Protein AF-A0A1E7G3F2-F1 (afdb_monomer_lite)

Structure (mmCIF, N/CA/C/O backbone):
data_AF-A0A1E7G3F2-F1
#
_entry.id   AF-A0A1E7G3F2-F1
#
loop_
_atom_site.group_PDB
_atom_site.id
_atom_site.type_symbol
_atom_site.label_atom_id
_atom_site.label_alt_id
_atom_site.label_comp_id
_atom_site.label_asym_id
_atom_site.label_entity_id
_atom_site.label_seq_id
_atom_site.pdbx_PDB_ins_code
_atom_site.Cartn_x
_atom_site.Cartn_y
_atom_site.Cartn_z
_atom_site.occupancy
_atom_site.B_iso_or_equiv
_atom_site.auth_seq_id
_atom_site.auth_comp_id
_atom_site.auth_asym_id
_atom_site.auth_atom_id
_atom_site.pdbx_PDB_model_num
ATOM 1 N N . MET A 1 1 ? 0.436 -23.074 12.943 1.00 41.31 1 MET A N 1
ATOM 2 C CA . MET A 1 1 ? 0.448 -21.736 12.313 1.00 41.31 1 MET A CA 1
ATOM 3 C C . MET A 1 1 ? 1.684 -21.667 11.440 1.00 41.31 1 MET A C 1
ATOM 5 O O . MET A 1 1 ? 2.758 -21.929 11.958 1.00 41.31 1 MET A O 1
ATOM 9 N N . ASN A 1 2 ? 1.553 -21.394 10.142 1.00 43.66 2 ASN A N 1
ATOM 10 C CA . ASN A 1 2 ? 2.732 -21.138 9.316 1.00 43.66 2 ASN A CA 1
ATOM 11 C C . ASN A 1 2 ? 3.253 -19.748 9.693 1.00 43.66 2 ASN A C 1
ATOM 13 O O . ASN A 1 2 ? 2.518 -18.775 9.559 1.00 43.66 2 ASN A O 1
ATOM 17 N N . GLU A 1 3 ? 4.494 -19.652 10.166 1.00 54.22 3 GLU A N 1
ATOM 18 C CA . GLU A 1 3 ? 5.109 -18.419 10.697 1.00 54.22 3 GLU A CA 1
ATOM 19 C C . GLU A 1 3 ? 5.237 -17.263 9.679 1.00 54.22 3 GLU A C 1
ATOM 21 O O . GLU A 1 3 ? 5.718 -16.189 10.027 1.00 54.22 3 GLU A O 1
ATOM 26 N N . ASN A 1 4 ? 4.783 -17.452 8.434 1.00 62.03 4 ASN A N 1
ATOM 27 C CA . ASN A 1 4 ? 4.992 -16.533 7.313 1.00 62.03 4 ASN A CA 1
ATOM 28 C C . ASN A 1 4 ? 3.704 -15.924 6.727 1.00 62.03 4 ASN A C 1
ATOM 30 O O . ASN A 1 4 ? 3.779 -15.217 5.722 1.00 62.03 4 ASN A O 1
ATOM 34 N N . ASN A 1 5 ? 2.528 -16.196 7.303 1.00 73.75 5 ASN A N 1
ATOM 35 C CA . ASN A 1 5 ? 1.274 -15.620 6.813 1.00 73.75 5 ASN A CA 1
ATOM 36 C C . ASN A 1 5 ? 0.976 -14.273 7.490 1.00 73.75 5 ASN A C 1
ATOM 38 O O . ASN A 1 5 ? 0.958 -14.183 8.714 1.00 73.75 5 ASN A O 1
ATOM 42 N N . ILE A 1 6 ? 0.687 -13.250 6.677 1.00 80.69 6 ILE A N 1
ATOM 43 C CA . ILE A 1 6 ? 0.308 -11.899 7.135 1.00 80.69 6 ILE A CA 1
ATOM 44 C C . ILE A 1 6 ? -1.101 -11.898 7.760 1.00 80.69 6 ILE A C 1
ATOM 46 O O . ILE A 1 6 ? -1.380 -11.123 8.669 1.00 80.69 6 ILE A O 1
ATOM 50 N N . THR A 1 7 ? -1.985 -12.779 7.281 1.00 86.19 7 THR A N 1
ATOM 51 C CA . THR A 1 7 ? -3.362 -12.958 7.760 1.00 86.19 7 THR A CA 1
ATOM 52 C C . THR A 1 7 ? -3.763 -14.434 7.688 1.00 86.19 7 THR A C 1
ATOM 54 O O . THR A 1 7 ? -3.192 -15.199 6.905 1.00 86.19 7 THR A O 1
ATOM 57 N N . ASN A 1 8 ? -4.744 -14.836 8.498 1.00 85.44 8 ASN A N 1
ATOM 58 C CA . ASN A 1 8 ? -5.336 -16.179 8.479 1.00 85.44 8 ASN A CA 1
ATOM 59 C C . ASN A 1 8 ? -6.693 -16.226 7.754 1.00 85.44 8 ASN A C 1
ATOM 61 O O . ASN A 1 8 ? -7.338 -17.273 7.734 1.00 85.44 8 ASN A O 1
ATOM 65 N N . HIS A 1 9 ? -7.128 -15.106 7.176 1.00 89.88 9 HIS A N 1
ATOM 66 C CA . HIS A 1 9 ? -8.398 -15.001 6.473 1.00 89.88 9 HIS A CA 1
ATOM 67 C C . HIS A 1 9 ? -8.357 -15.672 5.097 1.00 89.88 9 HIS A C 1
ATOM 69 O O . HIS A 1 9 ? -7.406 -15.508 4.3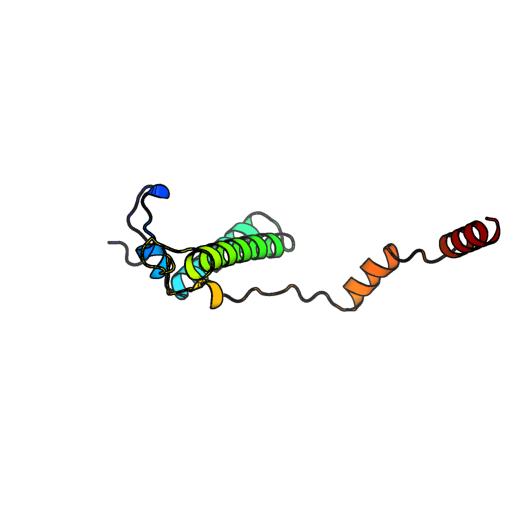31 1.00 89.88 9 HIS A O 1
ATOM 75 N N . ALA A 1 10 ? -9.410 -16.428 4.774 1.00 87.12 10 ALA A N 1
ATOM 76 C CA . ALA A 1 10 ? -9.531 -17.115 3.486 1.00 87.12 10 ALA A CA 1
ATOM 77 C C . ALA A 1 10 ? -10.020 -16.169 2.377 1.00 87.12 10 ALA A C 1
ATOM 79 O O . ALA A 1 10 ? -9.726 -16.377 1.199 1.00 87.12 10 ALA A O 1
ATOM 80 N N . SER A 1 11 ? -10.763 -15.125 2.753 1.00 91.44 11 SER A N 1
ATOM 81 C CA . SER A 1 11 ? -11.326 -14.132 1.842 1.00 91.44 11 SER A CA 1
ATOM 82 C C . SER A 1 11 ? -10.698 -12.760 2.063 1.00 91.44 11 SER A C 1
ATOM 84 O O . SER A 1 11 ? -10.541 -12.306 3.192 1.00 91.44 11 SER A O 1
ATOM 86 N N . ILE A 1 12 ? -10.423 -12.045 0.967 1.00 89.19 12 ILE A N 1
ATOM 87 C CA . ILE A 1 12 ? -9.863 -10.681 1.000 1.00 89.19 12 ILE A CA 1
ATOM 88 C C . ILE A 1 12 ? -10.758 -9.722 1.798 1.00 89.19 12 ILE A C 1
ATOM 90 O O . ILE A 1 12 ? -10.256 -8.810 2.444 1.00 89.19 12 ILE A O 1
ATOM 94 N N . LYS A 1 13 ? -12.081 -9.930 1.778 1.00 91.81 13 LYS A N 1
ATOM 95 C CA . LYS A 1 13 ? -13.048 -9.064 2.475 1.00 91.81 13 LYS A CA 1
ATOM 96 C C . LYS A 1 13 ? -12.974 -9.166 3.997 1.00 91.81 13 LYS A C 1
ATOM 98 O O . LYS A 1 13 ? -13.511 -8.304 4.678 1.00 91.81 13 LYS A O 1
ATOM 103 N N . GLU A 1 14 ? -12.370 -10.230 4.510 1.00 93.19 14 GLU A N 1
ATOM 104 C CA . GLU A 1 14 ? -12.243 -10.460 5.948 1.00 93.19 14 GLU A CA 1
ATOM 105 C C . GLU A 1 14 ? -10.968 -9.827 6.519 1.00 93.19 14 GLU A C 1
ATOM 107 O O . GLU A 1 14 ? -10.837 -9.733 7.733 1.00 93.19 14 GLU A O 1
ATOM 112 N N . ILE A 1 15 ? -10.046 -9.372 5.660 1.00 92.00 15 ILE A N 1
ATOM 113 C CA . ILE A 1 15 ? -8.810 -8.718 6.092 1.00 92.00 15 ILE A CA 1
ATOM 114 C C . ILE A 1 15 ? -9.161 -7.415 6.804 1.00 92.00 15 ILE A C 1
ATOM 116 O O . ILE A 1 15 ? -9.795 -6.520 6.239 1.00 92.00 15 ILE A O 1
ATOM 120 N N . THR A 1 16 ? -8.707 -7.295 8.044 1.00 94.19 16 THR A N 1
ATOM 121 C CA . THR A 1 16 ? -8.991 -6.135 8.884 1.00 94.19 16 THR A CA 1
ATOM 122 C C . THR A 1 16 ? -7.991 -5.001 8.650 1.00 94.19 16 THR A C 1
ATOM 124 O O . THR A 1 16 ? -6.825 -5.217 8.304 1.00 94.19 16 THR A O 1
ATOM 127 N N . LEU A 1 17 ? -8.412 -3.763 8.936 1.00 93.75 17 LEU A N 1
ATOM 128 C CA . LEU A 1 17 ? -7.513 -2.601 8.935 1.00 93.75 17 LEU A CA 1
ATOM 129 C C . LEU A 1 17 ? -6.340 -2.786 9.905 1.00 93.75 17 LEU A C 1
ATOM 131 O O . LEU A 1 17 ? -5.227 -2.343 9.626 1.00 93.75 17 LEU A O 1
ATOM 135 N N . LYS A 1 18 ? -6.557 -3.495 11.022 1.00 92.81 18 L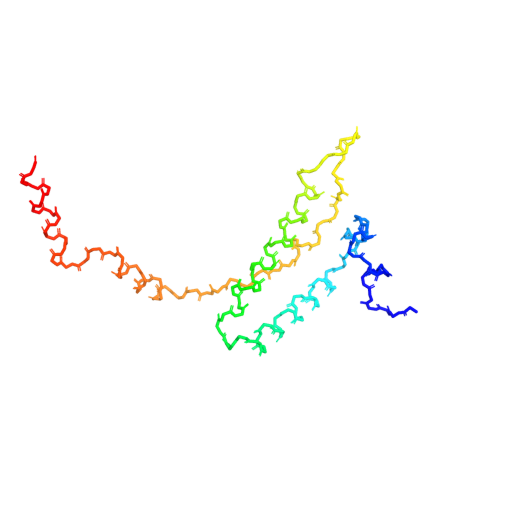YS A N 1
ATOM 136 C CA . LYS A 1 18 ? -5.507 -3.731 12.012 1.00 92.81 18 LYS A CA 1
ATOM 137 C C . LYS A 1 18 ? -4.414 -4.661 11.495 1.00 92.81 18 LYS A C 1
ATOM 139 O O . LYS A 1 18 ? -3.237 -4.435 11.773 1.00 92.81 18 LYS A O 1
ATOM 144 N N . GLU A 1 19 ? -4.777 -5.685 10.730 1.00 93.31 19 GLU A N 1
ATOM 145 C CA . GLU A 1 19 ? -3.802 -6.547 10.058 1.00 93.31 19 GLU A CA 1
ATOM 146 C C . GLU A 1 19 ? -3.008 -5.764 9.011 1.00 93.31 19 GLU A C 1
ATOM 148 O O . GLU A 1 19 ? -1.780 -5.850 9.000 1.00 93.31 19 GLU A O 1
ATOM 153 N N . MET A 1 20 ? -3.676 -4.928 8.204 1.00 92.62 20 MET A N 1
ATOM 154 C CA . MET A 1 20 ? -3.001 -4.047 7.241 1.00 92.62 20 MET A CA 1
ATOM 155 C C . MET A 1 20 ? -2.028 -3.077 7.926 1.00 92.62 20 MET A C 1
ATOM 157 O O . MET A 1 20 ? -0.901 -2.886 7.469 1.00 92.62 20 MET A O 1
ATOM 161 N N . GLU A 1 21 ? -2.422 -2.498 9.057 1.00 94.88 21 GLU A N 1
ATOM 162 C CA . GLU A 1 21 ? -1.575 -1.597 9.838 1.00 94.88 21 GLU A CA 1
ATOM 163 C C . GLU A 1 21 ? -0.346 -2.291 10.435 1.00 94.88 21 GLU A C 1
ATOM 165 O O . GLU A 1 21 ? 0.729 -1.689 10.537 1.00 94.88 21 GLU A O 1
ATOM 170 N N . ASN A 1 22 ? -0.475 -3.569 10.787 1.00 94.44 22 ASN A N 1
ATOM 171 C CA . ASN A 1 22 ? 0.588 -4.352 11.406 1.00 94.44 22 ASN A CA 1
ATOM 172 C C . ASN A 1 22 ? 1.550 -5.007 10.404 1.00 94.44 22 ASN A C 1
ATOM 174 O O . ASN A 1 22 ? 2.575 -5.543 10.837 1.00 94.44 22 ASN A O 1
ATOM 178 N N . VAL A 1 23 ? 1.297 -4.902 9.091 1.00 94.06 23 VAL A N 1
ATOM 179 C CA . VAL A 1 23 ? 2.202 -5.406 8.041 1.00 94.06 23 VAL A CA 1
ATOM 180 C C . VAL A 1 23 ? 3.621 -4.888 8.265 1.00 94.06 23 VAL A C 1
ATOM 182 O O . VAL A 1 23 ? 3.904 -3.683 8.251 1.00 94.06 23 VAL A O 1
ATOM 185 N N . LYS A 1 24 ? 4.569 -5.793 8.465 1.00 93.31 24 LYS A N 1
ATOM 186 C CA . LYS A 1 24 ? 5.973 -5.464 8.691 1.00 93.31 24 LYS A CA 1
ATOM 187 C C . LYS A 1 24 ? 6.641 -5.116 7.369 1.00 93.31 24 LYS A C 1
ATOM 189 O O . LYS A 1 24 ? 6.309 -5.626 6.304 1.00 93.31 24 LYS A O 1
ATOM 194 N N . LYS A 1 25 ? 7.680 -4.284 7.455 1.00 91.44 25 LYS A N 1
ATOM 195 C CA . LYS A 1 25 ? 8.490 -3.900 6.291 1.00 91.44 25 LYS A CA 1
ATOM 196 C C . LYS A 1 25 ? 9.000 -5.129 5.523 1.00 91.44 25 LYS A C 1
ATOM 198 O O . LYS A 1 25 ? 8.863 -5.171 4.308 1.00 91.44 25 LYS A O 1
ATOM 203 N N . ARG A 1 26 ? 9.502 -6.143 6.243 1.00 89.75 26 ARG A N 1
ATOM 204 C CA . ARG A 1 26 ? 10.009 -7.397 5.657 1.00 89.75 26 ARG A CA 1
ATOM 205 C C . ARG A 1 26 ? 8.962 -8.142 4.827 1.00 89.75 26 ARG A C 1
ATOM 207 O O . ARG A 1 26 ? 9.304 -8.685 3.788 1.00 89.75 26 ARG A O 1
ATOM 214 N N . GLU A 1 27 ? 7.705 -8.154 5.263 1.00 91.44 27 GLU A N 1
ATOM 215 C CA . GLU A 1 27 ? 6.615 -8.845 4.560 1.00 91.44 27 GLU A CA 1
ATOM 216 C C . GLU A 1 27 ? 6.280 -8.128 3.251 1.00 91.44 27 GLU A C 1
ATOM 218 O O . GLU A 1 27 ? 6.146 -8.754 2.200 1.00 91.44 27 GLU A O 1
ATOM 223 N N . LEU A 1 28 ? 6.243 -6.794 3.289 1.00 91.81 28 LEU A N 1
ATOM 224 C CA . LEU A 1 28 ? 6.014 -5.990 2.096 1.00 91.81 28 LEU A CA 1
ATOM 225 C C . LEU A 1 28 ? 7.200 -6.050 1.115 1.00 91.81 28 LEU A C 1
ATOM 227 O O . LEU A 1 28 ? 6.998 -6.098 -0.096 1.00 91.81 28 LEU A O 1
ATOM 231 N N . GLU A 1 29 ? 8.438 -6.099 1.615 1.00 89.19 29 GLU A N 1
ATOM 232 C CA . GLU A 1 29 ? 9.638 -6.325 0.797 1.00 89.19 29 GLU A CA 1
ATOM 233 C C . GLU A 1 29 ? 9.642 -7.718 0.153 1.00 89.19 29 GLU A C 1
ATOM 235 O O . GLU A 1 29 ? 9.960 -7.837 -1.033 1.00 89.19 29 GLU A O 1
ATOM 240 N N . ALA A 1 30 ? 9.234 -8.754 0.893 1.00 88.75 30 ALA A N 1
ATOM 241 C CA . ALA A 1 30 ? 9.087 -10.108 0.368 1.00 88.75 30 ALA A CA 1
ATOM 242 C C . ALA A 1 30 ? 8.032 -10.170 -0.747 1.00 88.75 30 ALA A C 1
ATOM 244 O O . ALA A 1 30 ? 8.285 -10.765 -1.795 1.00 88.75 30 ALA A O 1
ATOM 245 N N . PHE A 1 31 ? 6.894 -9.487 -0.576 1.00 90.94 31 PHE A N 1
ATOM 246 C CA . PHE A 1 31 ? 5.883 -9.352 -1.626 1.00 90.94 31 PHE A CA 1
ATOM 247 C C . PHE A 1 31 ? 6.443 -8.667 -2.882 1.00 90.94 31 PHE A C 1
ATOM 249 O O . PHE A 1 31 ? 6.277 -9.173 -3.991 1.00 90.94 31 PHE A O 1
ATOM 256 N N . VAL A 1 32 ? 7.158 -7.547 -2.729 1.00 89.56 32 VAL A N 1
ATOM 257 C CA . VAL A 1 32 ? 7.772 -6.831 -3.863 1.00 89.56 32 VAL A CA 1
ATOM 258 C C . VAL A 1 32 ? 8.797 -7.704 -4.599 1.00 89.56 32 VAL A C 1
ATOM 260 O O . VAL A 1 32 ? 8.868 -7.656 -5.829 1.00 89.56 32 VAL A O 1
ATOM 263 N N . LEU A 1 33 ? 9.584 -8.506 -3.875 1.00 86.38 33 LEU A N 1
ATOM 264 C CA . LEU A 1 33 ? 10.524 -9.457 -4.470 1.00 86.38 33 LEU A CA 1
ATOM 265 C C . LEU A 1 33 ? 9.796 -10.571 -5.233 1.00 86.38 33 LEU A C 1
ATOM 267 O O . LEU A 1 33 ? 10.146 -10.850 -6.378 1.00 86.38 33 LEU A O 1
ATOM 271 N N . HIS A 1 34 ? 8.765 -11.167 -4.634 1.00 87.88 34 HIS A N 1
ATOM 272 C CA . HIS A 1 34 ? 7.934 -12.177 -5.287 1.00 87.88 34 HIS A CA 1
ATOM 273 C C . HIS A 1 34 ? 7.323 -11.645 -6.592 1.00 87.88 34 HIS A C 1
ATOM 275 O O . HIS A 1 34 ? 7.427 -12.279 -7.642 1.00 87.88 34 HIS A O 1
ATOM 281 N N . GLU A 1 35 ? 6.746 -10.442 -6.554 1.00 88.94 35 GLU A N 1
ATOM 282 C CA . GLU A 1 35 ? 6.149 -9.803 -7.726 1.00 88.94 35 GLU A CA 1
ATOM 283 C C . GLU A 1 35 ? 7.165 -9.502 -8.826 1.00 88.94 35 GLU A C 1
ATOM 285 O O . GLU A 1 35 ? 6.873 -9.699 -10.007 1.00 88.94 35 GLU A O 1
ATOM 290 N N . ARG A 1 36 ? 8.378 -9.083 -8.454 1.00 86.19 36 ARG A N 1
ATOM 291 C CA . ARG A 1 36 ? 9.482 -8.904 -9.400 1.00 86.19 36 ARG A CA 1
ATOM 292 C C . ARG A 1 36 ? 9.797 -10.208 -10.133 1.00 86.19 36 ARG A C 1
ATOM 294 O O . ARG A 1 36 ? 9.747 -10.217 -11.358 1.00 86.19 36 ARG A O 1
ATOM 301 N N . LEU A 1 37 ? 10.059 -11.291 -9.399 1.00 85.31 37 LEU A N 1
ATOM 302 C CA . LEU A 1 37 ? 10.413 -12.594 -9.978 1.00 85.31 37 LEU A CA 1
ATOM 303 C C . LEU A 1 37 ? 9.286 -13.142 -10.867 1.00 85.31 37 LEU A C 1
ATOM 305 O O . LEU A 1 37 ? 9.528 -13.660 -11.960 1.00 85.31 37 LEU A O 1
ATOM 309 N N . ARG A 1 38 ? 8.031 -12.964 -10.433 1.00 87.31 38 ARG A N 1
ATOM 310 C CA . ARG A 1 38 ? 6.836 -13.333 -11.201 1.00 87.31 38 ARG A CA 1
ATOM 311 C C . ARG A 1 38 ? 6.752 -12.578 -12.527 1.00 87.31 38 ARG A C 1
ATOM 313 O O . ARG A 1 38 ? 6.427 -13.175 -13.552 1.00 87.31 38 ARG A O 1
ATOM 320 N N . LEU A 1 39 ? 7.010 -11.270 -12.516 1.00 86.25 39 LEU A N 1
ATOM 321 C CA . LEU A 1 39 ? 6.964 -10.434 -13.716 1.00 86.25 39 LEU A CA 1
ATOM 322 C C . LEU A 1 39 ? 8.158 -10.680 -14.644 1.00 86.25 39 LEU A C 1
ATOM 324 O O . LEU A 1 39 ? 7.965 -10.683 -15.855 1.00 86.25 39 LEU A O 1
ATOM 328 N N . GLU A 1 40 ? 9.353 -10.920 -14.102 1.00 83.19 40 GLU A N 1
ATOM 329 C CA . GLU A 1 40 ? 10.543 -11.310 -14.873 1.00 83.19 40 GLU A CA 1
ATOM 330 C C . GLU A 1 40 ? 10.317 -12.631 -15.616 1.00 83.19 40 GLU A C 1
ATOM 332 O O . GLU A 1 40 ? 10.649 -12.741 -16.794 1.00 83.19 40 GLU A O 1
ATOM 337 N N . SER A 1 41 ? 9.666 -13.596 -14.960 1.00 82.62 41 SER A N 1
ATOM 338 C CA . SER A 1 41 ? 9.324 -14.890 -15.563 1.00 82.62 41 SER A CA 1
ATOM 339 C C . SER A 1 41 ? 8.259 -14.779 -16.664 1.00 82.62 41 SER A C 1
ATOM 341 O O . SER A 1 41 ? 8.232 -15.599 -17.576 1.00 82.62 41 SER A O 1
ATOM 343 N N . LYS A 1 42 ? 7.363 -13.783 -16.588 1.00 81.56 42 LYS A N 1
ATOM 344 C CA . LYS A 1 42 ? 6.261 -13.589 -17.552 1.00 81.56 42 LYS A CA 1
ATOM 345 C C . LYS A 1 42 ? 6.616 -12.680 -18.727 1.00 81.56 42 LYS A C 1
ATOM 347 O O . LYS A 1 42 ? 6.133 -12.898 -19.833 1.00 81.56 42 LYS A O 1
ATOM 352 N N . CYS A 1 43 ? 7.399 -11.633 -18.483 1.00 66.00 43 CYS A N 1
ATOM 353 C CA . CYS A 1 43 ? 7.652 -10.549 -19.424 1.00 66.00 43 CYS A CA 1
ATOM 354 C C . CYS A 1 43 ? 9.162 -10.304 -19.493 1.00 66.00 43 CYS A C 1
ATOM 356 O O . CYS A 1 43 ? 9.729 -9.699 -18.582 1.00 66.00 43 CYS A O 1
ATOM 358 N N . GLY A 1 44 ? 9.820 -10.749 -20.565 1.00 59.81 44 GLY A N 1
ATOM 359 C CA . GLY A 1 44 ? 11.268 -10.600 -20.724 1.00 59.81 44 GLY A CA 1
ATOM 360 C C . GLY A 1 44 ? 11.788 -9.181 -20.425 1.00 59.81 44 GLY A C 1
ATOM 361 O O . GLY A 1 44 ? 11.247 -8.189 -20.909 1.00 59.81 44 GLY A O 1
ATOM 362 N N . SER A 1 45 ? 12.842 -9.125 -19.602 1.00 62.59 45 SER A N 1
ATOM 363 C CA . SER A 1 45 ? 13.851 -8.074 -19.334 1.00 62.59 45 SER A CA 1
ATOM 364 C C . SER A 1 45 ? 13.446 -6.592 -19.139 1.00 62.59 45 SER A C 1
ATOM 366 O O . SER A 1 45 ? 13.992 -5.957 -18.246 1.00 62.59 45 SER A O 1
ATOM 368 N N . ASN A 1 46 ? 12.484 -5.999 -19.858 1.00 59.12 46 ASN A N 1
ATOM 369 C CA . ASN A 1 46 ? 12.290 -4.533 -19.843 1.00 59.12 46 ASN A CA 1
ATOM 370 C C . ASN A 1 46 ? 10.892 -4.046 -19.419 1.00 59.12 46 ASN A C 1
ATOM 372 O O . ASN A 1 46 ? 10.757 -2.925 -18.920 1.00 59.12 46 ASN A O 1
ATOM 376 N N . THR A 1 47 ? 9.847 -4.866 -19.551 1.00 62.31 47 THR A N 1
ATOM 377 C CA . THR A 1 47 ? 8.456 -4.477 -19.231 1.00 62.31 47 THR A CA 1
ATOM 378 C C . THR A 1 47 ? 8.090 -4.673 -17.757 1.00 62.31 47 THR A C 1
ATOM 380 O O . THR A 1 47 ? 7.169 -4.024 -17.256 1.00 62.31 47 THR A O 1
ATOM 383 N N . HIS A 1 48 ? 8.826 -5.518 -17.030 1.00 73.38 48 HIS A N 1
ATOM 384 C CA . HIS A 1 48 ? 8.518 -5.879 -15.642 1.00 73.38 48 HIS A CA 1
ATOM 385 C C . HIS A 1 48 ? 8.689 -4.707 -14.654 1.00 73.38 48 HIS A C 1
ATOM 387 O O . HIS A 1 48 ? 7.934 -4.598 -13.690 1.00 73.38 48 HIS A O 1
ATOM 393 N N . THR A 1 49 ? 9.630 -3.784 -14.899 1.00 79.75 49 THR A N 1
ATOM 394 C CA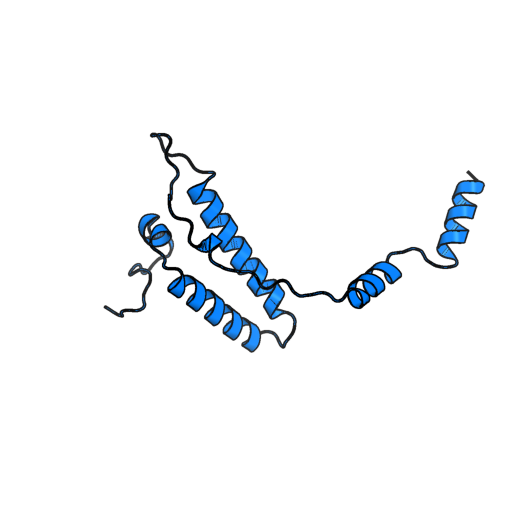 . THR A 1 49 ? 9.931 -2.692 -13.950 1.00 79.75 49 THR A CA 1
ATOM 395 C C . THR A 1 49 ? 8.796 -1.664 -13.876 1.00 79.75 49 THR A C 1
ATOM 397 O O . THR A 1 49 ? 8.444 -1.210 -12.788 1.00 79.75 49 THR A O 1
ATOM 400 N N . SER A 1 50 ? 8.173 -1.307 -15.006 1.00 83.06 50 SER A N 1
ATOM 401 C CA . SER A 1 50 ? 7.055 -0.349 -15.002 1.00 83.06 50 SER A CA 1
ATOM 402 C C . SER A 1 50 ? 5.803 -0.943 -14.345 1.00 83.06 50 SER A C 1
ATOM 404 O O . SER A 1 50 ? 5.134 -0.254 -13.577 1.00 83.06 50 SER A O 1
ATOM 406 N N . ALA A 1 51 ? 5.520 -2.228 -14.582 1.00 87.44 51 ALA A N 1
ATOM 407 C CA . ALA A 1 51 ? 4.426 -2.955 -13.937 1.00 87.44 51 ALA A CA 1
ATOM 408 C C . ALA A 1 51 ? 4.626 -3.080 -12.417 1.00 87.44 51 ALA A C 1
ATOM 410 O O . ALA A 1 51 ? 3.698 -2.820 -11.647 1.00 87.44 51 ALA A O 1
ATOM 411 N N . LEU A 1 52 ? 5.851 -3.387 -11.978 1.00 89.19 52 LEU A N 1
ATOM 412 C CA . LEU A 1 52 ? 6.197 -3.427 -10.559 1.00 89.19 52 LEU A CA 1
ATOM 413 C C . LEU A 1 52 ? 6.019 -2.050 -9.903 1.00 89.19 52 LEU A C 1
ATOM 415 O O . LEU A 1 52 ? 5.397 -1.940 -8.849 1.00 89.19 52 LEU A O 1
ATOM 419 N N . ASN A 1 53 ? 6.491 -0.984 -10.553 1.00 89.50 53 ASN A N 1
ATOM 420 C CA . ASN A 1 53 ? 6.357 0.376 -10.030 1.00 89.50 53 ASN A CA 1
ATOM 421 C C . ASN A 1 53 ? 4.890 0.822 -9.929 1.00 89.50 53 ASN A C 1
ATOM 423 O O . ASN A 1 53 ? 4.536 1.470 -8.945 1.00 89.50 53 ASN A O 1
ATOM 427 N N . ARG A 1 54 ? 4.024 0.437 -10.881 1.00 90.81 54 ARG A N 1
ATOM 428 C CA . ARG A 1 54 ? 2.568 0.663 -10.778 1.00 90.81 54 ARG A CA 1
ATOM 429 C C . ARG A 1 54 ? 1.963 -0.060 -9.574 1.00 90.81 54 ARG A C 1
ATOM 431 O O . ARG A 1 54 ? 1.176 0.534 -8.847 1.00 90.81 54 ARG A O 1
ATOM 438 N N . THR A 1 55 ? 2.380 -1.301 -9.325 1.00 92.56 55 THR A N 1
ATOM 439 C CA . THR A 1 55 ? 1.927 -2.082 -8.162 1.00 92.56 55 THR A CA 1
ATOM 440 C C . THR A 1 55 ? 2.330 -1.405 -6.849 1.00 92.56 55 THR A C 1
ATOM 442 O O . THR A 1 55 ? 1.496 -1.204 -5.971 1.00 92.56 55 THR A O 1
ATOM 445 N N . ILE A 1 56 ? 3.589 -0.965 -6.730 1.00 93.19 56 ILE A N 1
ATOM 446 C CA . ILE A 1 56 ? 4.067 -0.248 -5.536 1.00 93.19 56 ILE A CA 1
ATOM 447 C C . ILE A 1 56 ? 3.328 1.087 -5.364 1.00 93.19 56 ILE A C 1
ATOM 449 O O . ILE A 1 56 ? 2.976 1.449 -4.244 1.00 93.19 56 ILE A O 1
ATOM 453 N N . ALA A 1 57 ? 3.074 1.818 -6.453 1.00 93.88 57 ALA A N 1
ATOM 454 C CA . ALA A 1 57 ? 2.331 3.074 -6.405 1.00 93.88 57 ALA A CA 1
ATOM 455 C C . ALA A 1 57 ? 0.890 2.873 -5.909 1.00 93.88 57 ALA A C 1
ATOM 457 O O . ALA A 1 57 ? 0.434 3.646 -5.071 1.00 93.88 57 ALA A O 1
ATOM 458 N N . ALA A 1 58 ? 0.208 1.811 -6.350 1.00 95.69 58 ALA A N 1
ATOM 459 C CA . ALA A 1 58 ? -1.130 1.467 -5.870 1.00 95.69 58 ALA A CA 1
ATOM 460 C C . ALA A 1 58 ? -1.139 1.167 -4.361 1.00 95.69 58 ALA A C 1
ATOM 462 O O . ALA A 1 58 ? -1.981 1.692 -3.636 1.00 95.69 58 ALA A O 1
ATOM 463 N N . ILE A 1 59 ? -0.154 0.404 -3.868 1.00 95.38 59 ILE A N 1
ATOM 464 C CA . ILE A 1 59 ? -0.001 0.129 -2.430 1.00 95.38 59 ILE A CA 1
ATOM 465 C C . ILE A 1 59 ? 0.198 1.432 -1.653 1.00 95.38 59 ILE A C 1
ATOM 467 O O . ILE A 1 59 ? -0.481 1.663 -0.657 1.00 95.38 59 ILE A O 1
ATOM 471 N N . LYS A 1 60 ? 1.096 2.311 -2.116 1.00 95.62 60 LYS A N 1
ATOM 472 C CA . LYS A 1 60 ? 1.321 3.612 -1.470 1.00 95.62 60 LYS A CA 1
ATOM 473 C C . LYS A 1 60 ? 0.062 4.473 -1.455 1.00 95.62 60 LYS A C 1
ATOM 475 O O . LYS A 1 60 ? -0.234 5.077 -0.433 1.00 95.62 60 LYS A O 1
ATOM 480 N N . SER A 1 61 ? -0.686 4.498 -2.557 1.00 96.75 61 SER A N 1
ATOM 481 C CA . SER A 1 61 ? -1.947 5.235 -2.651 1.00 96.75 61 SER A CA 1
ATOM 482 C C . SER A 1 61 ? -2.968 4.739 -1.630 1.00 96.75 61 SER A C 1
ATOM 484 O O . SER A 1 61 ? -3.571 5.552 -0.938 1.00 96.75 61 SER A O 1
ATOM 486 N N . LEU A 1 62 ? -3.129 3.418 -1.499 1.00 96.00 62 LEU A N 1
ATOM 487 C CA . LEU A 1 62 ? -4.056 2.816 -0.542 1.00 96.00 62 LEU A CA 1
ATOM 488 C C . LEU A 1 62 ? -3.678 3.156 0.904 1.00 96.00 62 LEU A C 1
ATOM 490 O O . LEU A 1 62 ? -4.516 3.631 1.663 1.00 96.00 62 LEU A O 1
ATOM 494 N N . TYR A 1 63 ? -2.412 2.961 1.278 1.00 96.94 63 TYR A N 1
ATOM 495 C CA . TYR A 1 63 ? -1.952 3.271 2.634 1.00 96.94 63 TYR A CA 1
ATOM 496 C C . TYR A 1 63 ? -2.041 4.766 2.950 1.00 96.94 63 TYR A C 1
ATOM 498 O O . TYR A 1 63 ? -2.428 5.128 4.053 1.00 96.94 63 TYR A O 1
ATOM 506 N N . ASN A 1 64 ? -1.708 5.643 2.000 1.00 96.94 64 ASN A N 1
ATOM 507 C CA . ASN A 1 64 ? -1.858 7.084 2.202 1.00 96.94 64 ASN A CA 1
ATOM 508 C C . ASN A 1 64 ? -3.329 7.468 2.392 1.00 96.94 64 ASN A C 1
ATOM 510 O O . ASN A 1 64 ? -3.630 8.256 3.279 1.00 96.94 64 ASN A O 1
ATOM 514 N N . TYR A 1 65 ? -4.249 6.892 1.613 1.00 97.50 65 TYR A N 1
ATOM 515 C CA . TYR A 1 65 ? -5.680 7.137 1.787 1.00 97.50 65 TYR A CA 1
ATOM 516 C C . TYR A 1 65 ? -6.141 6.759 3.205 1.00 97.50 65 TYR A C 1
ATOM 518 O O . TYR A 1 65 ? -6.685 7.595 3.924 1.00 97.50 65 TYR A O 1
ATOM 526 N N . LEU A 1 66 ? -5.816 5.540 3.649 1.00 96.69 66 LEU A N 1
ATOM 527 C CA . LEU A 1 66 ? -6.188 5.028 4.975 1.00 96.69 66 LEU A CA 1
ATOM 528 C C . LEU A 1 66 ? -5.514 5.773 6.141 1.00 96.69 66 LEU A C 1
ATOM 530 O O . LEU A 1 66 ? -6.044 5.769 7.247 1.00 96.69 66 LEU A O 1
ATOM 534 N N . CYS A 1 67 ? -4.356 6.402 5.919 1.00 96.69 67 CYS A N 1
ATOM 535 C CA . CYS A 1 67 ? -3.628 7.113 6.971 1.00 96.69 67 CYS A CA 1
ATOM 536 C C . CYS A 1 67 ? -3.835 8.628 6.997 1.00 96.69 67 CYS A C 1
ATOM 538 O O . CYS A 1 67 ? -3.526 9.236 8.016 1.00 96.69 67 CYS A O 1
ATOM 540 N N . GLU A 1 68 ? -4.264 9.246 5.895 1.00 95.31 68 GLU A N 1
ATOM 541 C CA . GLU A 1 68 ? -4.242 10.713 5.744 1.00 95.31 68 GLU A CA 1
ATOM 542 C C . GLU A 1 68 ? -5.522 11.298 5.136 1.00 95.31 68 GLU A C 1
ATOM 544 O O . GLU A 1 68 ? -5.730 12.500 5.235 1.00 95.31 68 GLU A O 1
ATOM 549 N N . GLN A 1 69 ? -6.359 10.492 4.475 1.00 94.38 69 GLN A N 1
ATOM 550 C CA . GLN A 1 69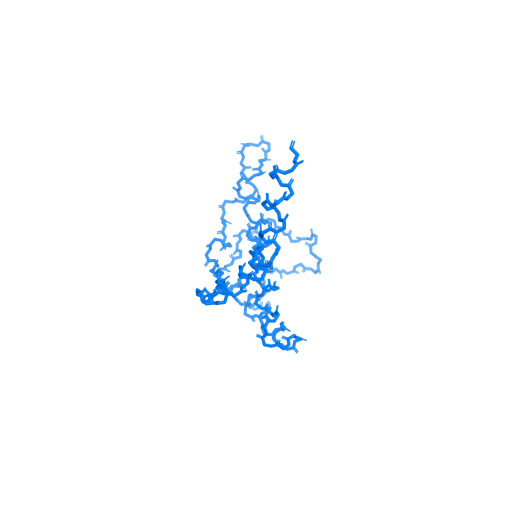 ? -7.541 10.971 3.734 1.00 94.38 69 GLN A CA 1
ATOM 551 C C . GLN A 1 69 ? -8.838 10.292 4.191 1.00 94.38 69 GLN A C 1
ATOM 553 O O . GLN A 1 69 ? -9.831 10.281 3.465 1.00 94.38 69 GLN A O 1
ATOM 558 N N . THR A 1 70 ? -8.815 9.681 5.371 1.00 95.69 70 THR A N 1
ATOM 559 C CA . THR A 1 70 ? -9.972 9.033 5.993 1.00 95.69 70 THR A CA 1
ATOM 560 C C . THR A 1 70 ? -10.159 9.597 7.384 1.00 95.69 70 THR A C 1
ATOM 562 O O . THR A 1 70 ? -9.185 9.971 8.032 1.00 95.69 70 THR A O 1
ATOM 565 N N . GLU A 1 71 ? -11.406 9.645 7.827 1.00 95.31 71 GLU A N 1
ATOM 566 C CA . GLU A 1 71 ? -11.778 10.104 9.156 1.00 95.31 71 GLU A CA 1
ATOM 567 C C . GLU A 1 71 ? -12.936 9.230 9.651 1.00 95.31 71 GLU A C 1
ATOM 569 O O . GLU A 1 71 ? -13.846 8.900 8.880 1.00 95.31 71 GLU A O 1
ATOM 574 N N . ASP A 1 72 ? -12.853 8.774 10.898 1.00 93.88 72 ASP A N 1
ATOM 575 C CA . ASP A 1 72 ? -13.946 8.116 11.610 1.00 93.88 72 ASP A CA 1
ATOM 576 C C . ASP A 1 72 ? -14.810 9.136 12.369 1.00 93.88 72 ASP A C 1
ATOM 578 O O . ASP A 1 72 ? -14.500 10.325 12.419 1.00 93.88 72 ASP A O 1
ATOM 582 N N . ASP A 1 73 ? -15.889 8.673 13.002 1.00 96.25 73 ASP A N 1
ATOM 583 C CA . ASP A 1 73 ? -16.805 9.541 13.760 1.00 96.25 73 ASP A CA 1
ATOM 584 C C . ASP A 1 73 ? -16.125 10.295 14.926 1.00 96.25 73 ASP A C 1
ATOM 586 O O . ASP A 1 73 ? -16.701 11.228 15.485 1.00 96.25 73 ASP A O 1
ATOM 590 N N . ASN A 1 74 ? -14.905 9.900 15.307 1.00 94.62 74 ASN A N 1
ATOM 591 C CA . ASN A 1 74 ? -14.121 10.503 16.382 1.00 94.62 74 ASN A CA 1
ATOM 592 C C . ASN A 1 74 ? -13.008 11.432 15.866 1.00 94.62 74 ASN A C 1
ATOM 594 O O . ASN A 1 74 ? -12.212 11.917 16.672 1.00 94.62 74 ASN A O 1
ATOM 598 N N . GLY A 1 75 ? -12.914 11.662 14.554 1.00 93.25 75 GLY A N 1
ATOM 599 C CA . GLY A 1 75 ? -11.869 12.495 13.960 1.00 93.25 75 GLY A CA 1
ATOM 600 C C . GLY A 1 75 ? -10.525 11.785 13.755 1.00 93.25 75 GLY A C 1
ATOM 601 O O . GLY A 1 75 ? -9.519 12.450 13.509 1.00 93.25 75 GLY A O 1
ATOM 602 N N . ASN A 1 76 ? -10.461 10.455 13.890 1.00 94.38 76 ASN A N 1
ATOM 603 C CA . ASN A 1 76 ? -9.224 9.690 13.710 1.00 94.38 76 ASN A CA 1
ATOM 604 C C . ASN A 1 76 ? -9.145 9.066 12.318 1.00 94.38 76 ASN A C 1
ATOM 606 O O . ASN A 1 76 ? -10.142 8.632 11.744 1.00 94.38 76 ASN A O 1
ATOM 610 N N . THR A 1 77 ? -7.929 8.949 11.792 1.00 96.62 77 THR A N 1
ATOM 611 C CA . THR A 1 77 ? -7.686 8.224 10.543 1.00 96.62 77 THR A CA 1
ATOM 612 C C . THR A 1 77 ? -7.809 6.717 10.761 1.00 96.62 77 THR A C 1
ATOM 614 O O . THR A 1 77 ? -7.560 6.201 11.853 1.00 96.62 77 THR A O 1
ATOM 617 N N . TYR A 1 78 ? -8.165 5.976 9.710 1.00 96.19 78 TYR A N 1
ATOM 618 C CA . TYR A 1 78 ? -8.392 4.528 9.810 1.00 96.19 78 TYR A CA 1
ATOM 619 C C . TYR A 1 78 ? -7.134 3.728 10.166 1.00 96.19 78 TYR A C 1
ATOM 621 O O . TYR A 1 78 ? -7.225 2.626 10.708 1.00 96.19 78 TYR A O 1
ATOM 629 N N . MET A 1 79 ? -5.954 4.260 9.852 1.00 96.38 79 MET A N 1
ATOM 630 C CA . MET A 1 79 ? -4.665 3.667 10.186 1.00 96.38 79 MET A CA 1
ATOM 631 C C . MET A 1 79 ? -3.678 4.753 10.607 1.00 96.38 79 MET A C 1
ATOM 633 O O . MET A 1 79 ? -3.515 5.756 9.924 1.00 96.38 79 MET A O 1
ATOM 637 N N . THR A 1 80 ? -2.910 4.520 11.667 1.00 95.44 80 THR A N 1
ATOM 638 C CA . THR A 1 80 ? -1.829 5.427 12.077 1.00 95.44 80 THR A CA 1
ATOM 639 C C . THR A 1 80 ? -0.511 5.081 11.379 1.00 95.44 80 THR A C 1
A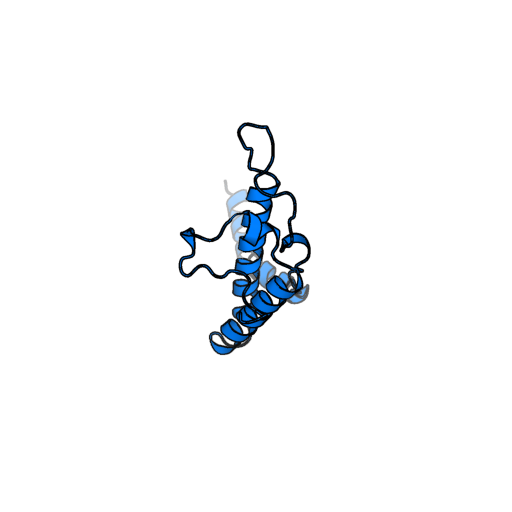TOM 641 O O . THR A 1 80 ? 0.244 5.962 10.960 1.00 95.44 80 THR A O 1
ATOM 644 N N . ARG A 1 81 ? -0.196 3.786 11.237 1.00 95.50 81 ARG A N 1
ATOM 645 C CA . ARG A 1 81 ? 1.090 3.340 10.677 1.00 95.50 81 ARG A CA 1
ATOM 646 C C . ARG A 1 81 ? 1.031 3.102 9.166 1.00 95.50 81 ARG A C 1
ATOM 648 O O . ARG A 1 81 ? 0.369 2.190 8.682 1.00 95.50 81 ARG A O 1
ATOM 655 N N . ASN A 1 82 ? 1.887 3.812 8.430 1.00 96.38 82 ASN A N 1
ATOM 656 C CA . ASN A 1 82 ? 2.074 3.631 6.989 1.00 96.38 82 ASN A CA 1
ATOM 657 C C . ASN A 1 82 ? 3.418 2.946 6.664 1.00 96.38 82 ASN A C 1
ATOM 659 O O . ASN A 1 82 ? 4.448 3.605 6.496 1.00 96.38 82 ASN A O 1
ATOM 663 N N . VAL A 1 83 ? 3.422 1.611 6.545 1.00 95.75 83 VAL A N 1
ATOM 664 C CA . VAL A 1 83 ? 4.635 0.841 6.187 1.00 95.75 83 VAL A CA 1
ATOM 665 C C . VAL A 1 83 ? 5.081 1.069 4.741 1.00 95.75 83 VAL A C 1
ATOM 667 O O . VAL A 1 83 ? 6.271 0.969 4.438 1.00 95.75 83 VAL A O 1
ATOM 670 N N . SER A 1 84 ? 4.153 1.415 3.842 1.00 94.38 84 SER A N 1
ATOM 671 C CA . SER A 1 84 ? 4.441 1.568 2.411 1.00 94.38 84 SER A CA 1
ATOM 672 C C . SER A 1 84 ? 5.454 2.687 2.126 1.00 94.38 84 SER A C 1
ATOM 674 O O . SER A 1 84 ? 6.224 2.602 1.165 1.00 94.38 84 SER A O 1
ATOM 676 N N . ARG A 1 85 ? 5.526 3.701 3.002 1.00 94.38 85 ARG A N 1
ATOM 677 C CA . ARG A 1 85 ? 6.522 4.784 2.944 1.00 94.38 85 ARG A CA 1
ATOM 678 C C . ARG A 1 85 ? 7.962 4.272 3.037 1.00 94.38 85 ARG A C 1
ATOM 680 O O . ARG A 1 85 ? 8.853 4.885 2.460 1.00 94.38 85 ARG A O 1
ATOM 687 N N . LEU A 1 86 ? 8.183 3.126 3.685 1.00 91.94 86 LEU A N 1
ATOM 688 C CA . LEU A 1 86 ? 9.504 2.507 3.844 1.00 91.94 86 LEU A CA 1
ATOM 689 C C . LEU A 1 86 ? 9.976 1.747 2.590 1.00 91.94 86 LEU A C 1
ATOM 691 O O . LEU A 1 86 ? 11.135 1.327 2.526 1.00 91.94 86 LEU A O 1
ATOM 695 N N . ILE A 1 87 ? 9.099 1.563 1.594 1.00 88.44 87 ILE A N 1
ATOM 696 C CA . ILE A 1 87 ? 9.408 0.858 0.346 1.00 88.44 87 ILE A CA 1
ATOM 697 C C . ILE A 1 87 ? 9.913 1.841 -0.708 1.00 88.44 87 ILE A C 1
ATOM 699 O O . ILE A 1 87 ? 9.229 2.792 -1.104 1.00 88.44 87 ILE A O 1
ATOM 703 N N . HIS A 1 88 ? 11.119 1.581 -1.204 1.00 78.19 88 HIS A N 1
ATOM 704 C CA . HIS A 1 88 ? 11.777 2.417 -2.199 1.00 78.19 88 HIS A CA 1
ATOM 705 C C . HIS A 1 88 ? 11.467 1.923 -3.612 1.00 78.19 88 HIS A C 1
ATOM 707 O O . HIS A 1 88 ? 11.689 0.761 -3.951 1.00 78.19 88 HIS A O 1
ATOM 713 N N . ILE A 1 89 ? 10.983 2.832 -4.457 1.00 70.75 89 ILE A N 1
ATOM 714 C CA . ILE A 1 89 ? 10.806 2.582 -5.887 1.00 70.75 89 ILE A CA 1
ATOM 715 C C . ILE A 1 89 ? 12.161 2.805 -6.556 1.00 70.75 89 ILE A C 1
ATOM 717 O O . ILE A 1 89 ? 12.704 3.910 -6.495 1.00 70.75 89 ILE A O 1
ATOM 721 N N . ARG A 1 90 ? 12.704 1.788 -7.233 1.00 63.97 90 ARG A N 1
ATOM 722 C CA . ARG A 1 90 ? 13.846 2.009 -8.127 1.00 63.97 90 ARG A CA 1
ATOM 723 C C . ARG A 1 90 ? 13.330 2.729 -9.373 1.00 63.97 90 ARG A C 1
ATOM 725 O O . ARG A 1 90 ? 12.635 2.137 -10.200 1.00 63.97 90 ARG A O 1
ATOM 732 N N . LYS A 1 91 ? 13.628 4.026 -9.492 1.00 55.94 91 LYS A N 1
ATOM 733 C CA . LYS A 1 91 ? 13.390 4.769 -10.735 1.00 55.94 91 LYS A CA 1
ATOM 734 C C . LYS A 1 91 ? 14.291 4.169 -11.817 1.00 55.94 91 LYS A C 1
ATOM 736 O O . LYS A 1 91 ? 15.470 3.932 -11.564 1.00 55.94 91 LYS A O 1
ATOM 741 N N . LYS A 1 92 ? 13.748 3.924 -13.013 1.00 52.62 92 LYS A N 1
ATOM 742 C CA . LYS A 1 92 ? 14.582 3.645 -14.186 1.00 52.62 92 LYS A CA 1
ATOM 743 C C . LYS A 1 92 ? 15.414 4.907 -14.419 1.00 52.62 92 LYS A C 1
ATOM 745 O O . LYS A 1 92 ? 14.838 5.972 -14.631 1.00 52.62 92 LYS A O 1
ATOM 750 N N . SER A 1 93 ? 16.736 4.821 -14.295 1.00 47.91 93 SER A N 1
ATOM 751 C CA . SER A 1 93 ? 17.608 5.911 -14.721 1.00 47.91 93 SER A CA 1
ATOM 752 C C . SER A 1 93 ? 17.538 5.960 -16.243 1.00 47.91 93 SER A C 1
ATOM 754 O O . SER A 1 93 ? 18.170 5.159 -16.929 1.00 47.91 93 SER A O 1
ATOM 756 N N . GLU A 1 94 ? 16.706 6.837 -16.787 1.00 54.25 94 GLU A N 1
ATOM 757 C CA . GLU A 1 94 ? 16.821 7.187 -18.197 1.00 54.25 94 GLU A CA 1
ATOM 758 C C . GLU A 1 94 ? 18.085 8.025 -18.352 1.00 54.25 94 GLU A C 1
ATOM 760 O O . GLU A 1 94 ? 18.261 9.029 -17.658 1.00 54.25 94 GLU A O 1
ATOM 765 N N . THR A 1 95 ? 18.992 7.587 -19.222 1.00 63.50 95 THR A N 1
ATOM 766 C CA . THR A 1 95 ? 20.182 8.370 -19.544 1.00 63.50 95 THR A CA 1
ATOM 767 C C . THR A 1 95 ? 19.753 9.659 -20.242 1.00 63.50 95 THR A C 1
ATOM 769 O O . THR A 1 95 ? 18.749 9.689 -20.959 1.00 63.50 95 THR A O 1
ATOM 772 N N . LEU A 1 96 ? 20.518 10.737 -20.046 1.00 56.22 96 LEU A N 1
ATOM 773 C CA . LEU A 1 96 ? 20.263 12.029 -20.696 1.00 56.22 96 LEU A CA 1
ATOM 774 C C . LEU A 1 96 ? 20.126 11.869 -22.222 1.00 56.22 96 LEU A C 1
ATOM 776 O O . LEU A 1 96 ? 19.264 12.480 -22.842 1.00 56.22 96 LEU A O 1
ATOM 780 N N . HIS A 1 97 ? 20.923 10.961 -22.791 1.00 57.69 97 HIS A N 1
ATOM 781 C CA . HIS A 1 97 ? 20.913 10.610 -24.205 1.00 57.69 97 HIS A CA 1
ATOM 782 C C . HIS A 1 97 ? 19.590 9.973 -24.663 1.00 57.69 97 HIS A C 1
ATOM 784 O O . HIS A 1 97 ? 19.039 10.377 -25.680 1.00 57.69 97 HIS A O 1
ATOM 790 N N . TYR A 1 98 ? 19.021 9.042 -23.884 1.00 63.69 98 TYR A N 1
ATOM 791 C CA . TYR A 1 98 ? 17.717 8.442 -24.200 1.00 63.69 98 TYR A CA 1
ATOM 792 C C . TYR A 1 98 ? 16.585 9.480 -24.171 1.00 63.69 98 TYR A C 1
ATOM 794 O O . TYR A 1 98 ? 15.681 9.443 -25.003 1.00 63.69 98 TYR A O 1
ATOM 802 N N . ARG A 1 99 ? 16.647 10.438 -23.235 1.00 62.31 99 ARG A N 1
ATOM 803 C CA . ARG A 1 99 ? 15.684 11.547 -23.166 1.00 62.31 99 ARG A CA 1
ATOM 804 C C . ARG A 1 99 ? 15.825 12.514 -24.337 1.00 62.31 99 ARG A C 1
ATOM 806 O O . ARG A 1 99 ? 14.807 12.904 -24.896 1.00 62.31 99 ARG A O 1
ATOM 813 N N . ALA A 1 100 ? 17.055 12.862 -24.714 1.00 67.88 100 ALA A N 1
ATOM 814 C CA . ALA A 1 100 ? 17.332 13.717 -25.864 1.00 67.88 100 ALA A CA 1
ATOM 815 C C . ALA A 1 100 ? 16.815 13.090 -27.169 1.00 67.88 100 ALA A C 1
ATOM 817 O O . ALA A 1 100 ? 16.083 13.753 -27.890 1.00 67.88 100 ALA A O 1
ATOM 818 N N . ALA A 1 101 ? 17.067 11.798 -27.403 1.00 68.69 101 ALA A N 1
ATOM 819 C CA . ALA A 1 101 ? 16.587 11.092 -28.596 1.00 68.69 101 ALA A CA 1
ATOM 820 C C . ALA A 1 101 ? 15.045 11.015 -28.684 1.00 68.69 101 ALA A C 1
ATOM 822 O O . ALA A 1 101 ? 14.468 11.117 -29.762 1.00 68.69 101 ALA A O 1
ATOM 823 N N . GLN A 1 102 ? 14.351 10.863 -27.549 1.00 68.19 102 GLN A N 1
ATOM 824 C CA . GLN A 1 102 ? 12.878 10.893 -27.504 1.00 68.19 102 GLN A CA 1
ATOM 825 C C . GLN A 1 102 ? 12.291 12.302 -27.687 1.00 68.19 102 GLN A C 1
ATOM 827 O O . GLN A 1 102 ? 11.145 12.437 -28.114 1.00 68.19 102 GLN A O 1
ATOM 832 N N . LEU A 1 103 ? 13.046 13.344 -27.326 1.00 65.50 103 LEU A N 1
ATOM 833 C CA . LEU A 1 103 ? 12.682 14.744 -27.554 1.00 65.50 103 LEU A CA 1
ATOM 834 C C . LEU A 1 103 ? 12.949 15.164 -29.000 1.00 65.50 103 LEU A C 1
ATOM 836 O O . LEU A 1 103 ? 12.129 15.873 -29.565 1.00 65.50 103 LEU A O 1
ATOM 840 N N . GLU A 1 104 ? 14.037 14.693 -29.607 1.00 63.38 104 GLU A N 1
ATOM 841 C CA . GLU A 1 104 ? 14.414 14.990 -30.992 1.00 63.38 104 GLU A CA 1
ATOM 842 C C . GLU A 1 104 ? 13.304 14.608 -31.978 1.00 63.38 104 GLU A C 1
ATOM 844 O O . GLU A 1 104 ? 12.915 15.432 -32.792 1.00 63.38 104 GLU A O 1
ATOM 849 N N . GLY A 1 105 ? 12.686 13.432 -31.821 1.00 62.47 105 GLY A N 1
ATOM 850 C CA . GLY A 1 105 ? 11.542 13.018 -32.649 1.00 62.47 105 GLY A CA 1
ATOM 851 C C . GLY A 1 105 ? 10.213 13.738 -32.361 1.00 62.47 105 GLY A C 1
ATOM 852 O O . GLY A 1 105 ? 9.219 13.454 -33.022 1.00 62.47 105 GLY A O 1
ATOM 853 N N . LYS A 1 106 ? 10.159 14.618 -31.352 1.00 63.66 106 LYS A N 1
ATOM 854 C CA . LYS A 1 106 ? 8.983 15.443 -30.996 1.00 63.66 106 LYS A CA 1
ATOM 855 C C . LYS A 1 106 ? 9.208 16.935 -31.216 1.00 63.66 106 LYS A C 1
ATOM 857 O O . LYS A 1 106 ? 8.263 17.716 -31.129 1.00 63.66 106 LYS A O 1
ATOM 862 N N . LEU A 1 107 ? 10.455 17.334 -31.424 1.00 65.00 107 LEU A N 1
ATOM 863 C CA . LEU A 1 107 ? 10.810 18.669 -31.850 1.00 65.00 107 LEU A CA 1
ATOM 864 C C . LEU A 1 107 ? 10.622 18.674 -33.368 1.00 65.00 107 LEU A C 1
ATOM 866 O O . LEU A 1 107 ? 11.233 17.871 -34.063 1.00 65.00 107 LEU A O 1
ATOM 870 N N . PHE A 1 108 ? 9.745 19.544 -33.869 1.00 59.84 108 PHE A N 1
ATOM 871 C CA . PHE A 1 108 ? 9.588 19.810 -35.300 1.00 59.84 108 PHE A CA 1
ATOM 872 C C . PHE A 1 108 ? 10.908 20.379 -35.829 1.00 59.84 108 PHE A C 1
ATOM 874 O O . PHE A 1 108 ? 11.103 21.593 -35.812 1.00 59.84 108 PHE A O 1
ATOM 881 N N . LEU A 1 109 ? 11.854 19.514 -36.187 1.00 64.81 109 LEU A N 1
ATOM 882 C CA . LEU A 1 109 ? 13.196 19.879 -36.625 1.00 64.81 109 LEU A CA 1
ATOM 883 C C . LEU A 1 109 ? 13.343 19.506 -38.096 1.00 64.81 109 LEU A C 1
ATOM 885 O O . LEU A 1 109 ? 13.251 18.337 -38.461 1.00 64.81 109 LEU A O 1
ATOM 889 N N . GLY A 1 110 ? 13.586 20.518 -38.927 1.00 64.69 110 GLY A N 1
ATOM 890 C CA . GLY A 1 110 ? 13.772 20.375 -40.369 1.00 64.69 110 GLY A CA 1
ATOM 891 C C . GLY A 1 110 ? 12.825 21.280 -41.153 1.00 64.69 110 GLY A C 1
ATOM 892 O O . GLY A 1 110 ? 12.464 22.365 -40.696 1.00 64.69 110 GLY A O 1
ATOM 893 N N . ASP A 1 111 ? 12.408 20.824 -42.332 1.00 61.75 111 ASP A N 1
ATOM 894 C CA . ASP A 1 111 ? 11.559 21.595 -43.252 1.00 61.75 111 ASP A CA 1
ATOM 895 C C . ASP A 1 111 ? 10.178 21.940 -42.662 1.00 61.75 111 ASP A C 1
ATOM 897 O O . ASP A 1 111 ? 9.565 22.928 -43.061 1.00 61.75 111 ASP A O 1
ATOM 901 N N . GLU A 1 112 ? 9.715 21.191 -41.653 1.00 62.81 112 GLU A N 1
ATOM 902 C CA . GLU A 1 112 ? 8.459 21.456 -40.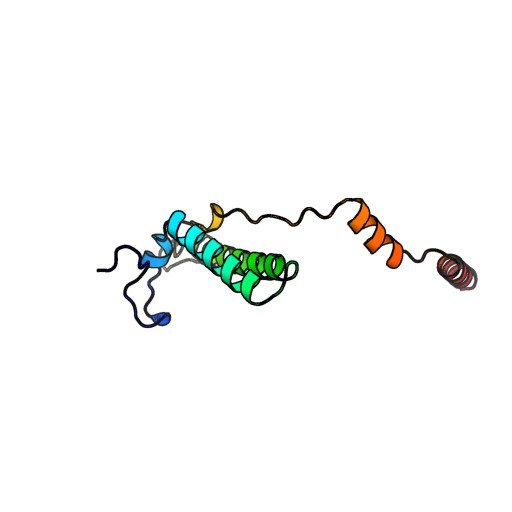938 1.00 62.81 112 GLU A CA 1
ATOM 903 C C . GLU A 1 112 ? 8.504 22.753 -40.117 1.00 62.81 112 GLU A C 1
ATOM 905 O O . GLU A 1 112 ? 7.499 23.458 -40.031 1.00 62.81 112 GLU A O 1
ATOM 910 N N . THR A 1 113 ? 9.665 23.127 -39.559 1.00 66.88 113 THR A N 1
ATOM 911 C CA . THR A 1 113 ? 9.814 24.416 -38.861 1.00 66.88 113 THR A CA 1
ATOM 912 C C . THR A 1 113 ? 9.653 25.573 -39.841 1.00 66.88 113 THR A C 1
ATOM 914 O O . THR A 1 113 ? 9.011 26.572 -39.530 1.00 66.88 113 THR A O 1
ATOM 917 N N . LYS A 1 114 ? 10.241 25.434 -41.034 1.00 69.38 114 LYS A N 1
ATOM 918 C CA . LYS A 1 114 ? 10.198 26.461 -42.074 1.00 69.38 114 LYS A CA 1
ATOM 919 C C . LYS A 1 114 ? 8.788 26.602 -42.643 1.00 69.38 114 LYS A C 1
ATOM 921 O O . LYS A 1 114 ? 8.299 27.718 -42.728 1.00 69.38 114 LYS A O 1
ATOM 926 N N . ALA A 1 115 ? 8.116 25.484 -42.917 1.00 71.31 115 ALA A N 1
ATOM 927 C CA . ALA A 1 115 ? 6.722 25.476 -43.350 1.00 71.31 115 ALA A CA 1
ATOM 928 C C . ALA A 1 115 ? 5.775 26.088 -42.299 1.00 71.31 115 ALA A C 1
ATOM 930 O O . ALA A 1 115 ? 4.841 26.799 -42.654 1.00 71.31 115 ALA A O 1
ATOM 931 N N . PHE A 1 116 ? 6.026 25.862 -41.002 1.00 71.12 116 PHE A N 1
ATOM 932 C CA . PHE A 1 116 ? 5.261 26.501 -39.928 1.00 71.12 116 PHE A CA 1
ATOM 933 C C . PHE A 1 116 ? 5.503 28.017 -39.853 1.00 71.12 116 PHE A C 1
ATOM 935 O O . PHE A 1 116 ? 4.552 28.775 -39.690 1.00 71.12 116 PHE A O 1
ATOM 942 N N . LEU A 1 117 ? 6.754 28.470 -39.992 1.00 72.50 117 LEU A N 1
ATOM 943 C CA . LEU A 1 117 ? 7.076 29.901 -40.031 1.00 72.50 117 LEU A CA 1
ATOM 944 C C . LEU A 1 117 ? 6.462 30.588 -41.258 1.00 72.50 117 LEU A C 1
ATOM 946 O O . LEU A 1 117 ? 5.870 31.649 -41.108 1.00 72.50 117 LEU A O 1
ATOM 950 N N . GLU A 1 118 ? 6.541 29.963 -42.436 1.00 76.00 118 GLU A N 1
ATOM 951 C CA . GLU A 1 118 ? 5.924 30.466 -43.672 1.00 76.00 118 GLU A CA 1
ATOM 952 C C . GLU A 1 118 ? 4.392 30.538 -43.557 1.00 76.00 118 GLU A C 1
ATOM 954 O O . GLU A 1 118 ? 3.791 31.496 -44.032 1.00 76.00 118 GLU A O 1
ATOM 959 N N . PHE A 1 119 ? 3.759 29.571 -42.880 1.00 77.19 119 PHE A N 1
ATOM 960 C CA . PHE A 1 119 ? 2.323 29.598 -42.588 1.00 77.19 119 PHE A CA 1
ATOM 961 C C . PHE A 1 119 ? 1.932 30.762 -41.662 1.00 77.19 119 PHE A C 1
ATOM 963 O O . PHE A 1 119 ? 0.947 31.436 -41.928 1.00 77.19 119 PHE A O 1
ATOM 970 N N . VAL A 1 120 ? 2.707 31.027 -40.602 1.00 76.00 120 VAL A N 1
ATOM 971 C CA . VAL A 1 120 ? 2.451 32.146 -39.671 1.00 76.00 120 VAL A CA 1
ATOM 972 C C . VAL A 1 120 ? 2.755 33.514 -40.298 1.00 76.00 120 VAL A C 1
ATOM 974 O O . VAL A 1 120 ? 2.188 34.509 -39.872 1.00 76.00 120 VAL A O 1
ATOM 977 N N . GLU A 1 121 ? 3.661 33.591 -41.275 1.00 76.62 121 GLU A N 1
ATOM 978 C CA . GLU A 1 121 ? 4.018 34.845 -41.958 1.00 76.62 121 GLU A CA 1
ATOM 979 C C . GLU A 1 121 ? 3.007 35.248 -43.050 1.00 76.62 121 GLU A C 1
ATOM 981 O O . GLU A 1 121 ? 2.950 36.418 -43.428 1.00 76.62 121 GLU A O 1
ATOM 986 N N . GLN A 1 122 ? 2.222 34.295 -43.567 1.00 68.31 122 GLN A N 1
ATOM 987 C CA . GLN A 1 122 ? 1.243 34.522 -44.640 1.00 68.31 122 GLN A CA 1
ATOM 988 C C . GLN A 1 122 ? -0.220 34.666 -44.170 1.00 68.31 122 GLN A C 1
ATOM 990 O O . GLN A 1 122 ? -1.078 34.903 -45.023 1.00 68.31 122 GLN A O 1
ATOM 995 N N . ASP A 1 123 ? -0.487 34.597 -42.861 1.00 50.66 123 ASP A N 1
ATOM 996 C CA . ASP A 1 123 ? -1.767 34.922 -42.190 1.00 50.66 123 ASP A CA 1
ATOM 997 C C . ASP A 1 123 ? -1.594 36.113 -41.220 1.00 50.66 123 ASP A C 1
ATOM 999 O O . ASP A 1 123 ? -2.581 36.858 -41.002 1.00 50.66 123 ASP A O 1
#

Sequence (123 aa):
MNENNITNHASIKEITLKEMENVKKRELEAFVLHERLRLESKCGSNTHTSALNRTIAAIKSLYNYLCEQTEDDNGNTYMTRNVSRLIHIRKKSETLHYRAAQLEGKLFLGDETKAFLEFVEQD

Organism: NCBI:txid1449093

pLDDT: mean 81.03, std 14.88, range [41.31, 97.5]

Foldseek 3Di:
DPPLDLDPDPDPVPDALVSVQPDDLVNVVVVLVVQLVVLCVVPPDDPSLVVSLVVLVVLQVVLCCQCPVDQDPVRHGNHPHDSSVVDDRDDDPDPPVNVVVVVVVVPCPDVSVVVVVVVVVVD

Secondary structure (DSSP, 8-state):
--TT-S---SSGGG--HHHHHH--HHHHHHHHHHHHHHHHHHS-TTSHHHHHHHHHHHHHHHHHHHHHS---TTS--S-S--GGGGPPP------HHHHHHHHHTTS--SHHHHHHHHHHH--

Radius of gyration: 23.38 Å; chains: 1; bounding box: 38×57×61 Å